Protein AF-A0A2D3WGA6-F1 (afdb_monomer_lite)

InterPro domains:
  IPR007816 ResB-like domain [PF05140] (58-99)

Sequence (121 aa):
MLVFAVTIGYATFIENDYGSMTAKADVYNARWFEILLALLAINLTLNIINFKMARKGKWLVFIFHVAFLIILVGAALTRYMGYEGVMHIREGESSDFILSAEPYVTFKVTKGDKTYDFKEN

pLDDT: mean 87.64, std 11.24, range [50.69, 98.0]

Organism: NCBI:txid148813

Radius of gyration: 21.18 Å; chains: 1; bounding box: 49×38×70 Å

Secondary structure (DSSP, 8-state):
-HHHHHHHHHHHHHHHHH-HHHHIIIIIT-HHHHHHHHHHHHHHHHHHHHTTTTSTTSHHHHHHHHHHHHHHHHHHHHHHH---EE----TT------EESS--EEEEEEETTEEEEEEE-

Foldseek 3Di:
DVVLVVLVVVLVVCCVPVNDVRSCVPAVVDPVNVVVLVVLLVVLVVCCVVVVQPDPVNVVVNVVSVVSNVVSVVVVCCSPPNWDFDDDADVPGDDPDTHTPDDWDWDWDDDPPDTDTDIHD

Structure (mmCIF, N/CA/C/O backbone):
data_AF-A0A2D3WGA6-F1
#
_entry.id   AF-A0A2D3WGA6-F1
#
loop_
_atom_site.group_PDB
_atom_site.id
_atom_site.type_symbol
_atom_site.label_atom_id
_atom_site.label_alt_id
_atom_site.label_comp_id
_atom_site.label_asym_id
_atom_site.label_entity_id
_atom_site.label_seq_id
_atom_site.pdbx_PDB_ins_code
_atom_site.Cartn_x
_atom_site.Cartn_y
_atom_site.Cartn_z
_atom_site.occupancy
_atom_site.B_iso_or_eq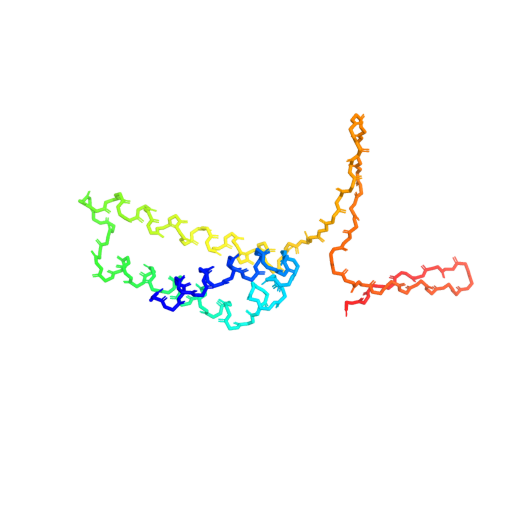uiv
_atom_site.auth_seq_id
_atom_site.auth_comp_id
_atom_site.auth_asym_id
_atom_site.auth_atom_id
_atom_site.pdbx_PDB_model_num
ATOM 1 N N . MET A 1 1 ? -9.368 -10.238 6.889 1.00 84.38 1 MET A N 1
ATOM 2 C CA . MET A 1 1 ? -7.964 -9.896 6.572 1.00 84.38 1 MET A CA 1
ATOM 3 C C . MET A 1 1 ? -7.002 -11.082 6.553 1.00 84.38 1 MET A C 1
ATOM 5 O O . MET A 1 1 ? -5.886 -10.897 6.098 1.00 84.38 1 MET A O 1
ATOM 9 N N . LEU A 1 2 ? -7.414 -12.304 6.926 1.00 91.88 2 LEU A N 1
ATOM 10 C CA . LEU A 1 2 ? -6.558 -13.490 6.753 1.00 91.88 2 LEU A CA 1
ATOM 11 C C . LEU A 1 2 ? -6.169 -13.734 5.290 1.00 91.88 2 LEU A C 1
ATOM 13 O O . LEU A 1 2 ? -5.014 -14.020 5.016 1.00 91.88 2 LEU A O 1
ATOM 17 N N . VAL A 1 3 ? -7.106 -13.531 4.357 1.00 94.69 3 VAL A N 1
ATOM 18 C CA . VAL A 1 3 ? -6.832 -13.636 2.915 1.00 94.69 3 VAL A CA 1
ATOM 19 C C . VAL A 1 3 ? -5.702 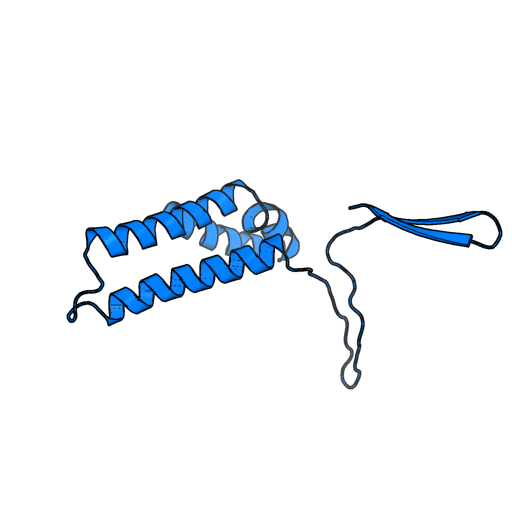-12.695 2.499 1.00 94.69 3 VAL A C 1
ATOM 21 O O . VAL A 1 3 ? -4.740 -13.152 1.907 1.00 94.69 3 VAL A O 1
ATOM 24 N N . PHE 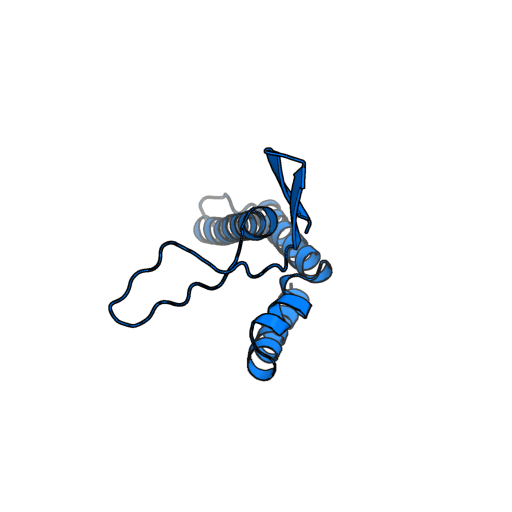A 1 4 ? -5.761 -11.415 2.890 1.00 94.12 4 PHE A N 1
ATOM 25 C CA . PHE A 1 4 ? -4.691 -10.454 2.604 1.00 94.12 4 PHE A CA 1
ATOM 26 C C . PHE A 1 4 ? -3.337 -10.912 3.168 1.00 94.12 4 PHE A C 1
ATOM 28 O O . PHE A 1 4 ? -2.341 -10.875 2.457 1.00 94.12 4 PHE A O 1
ATOM 35 N N . ALA A 1 5 ? -3.297 -11.407 4.410 1.00 94.81 5 ALA A N 1
ATOM 36 C CA . ALA A 1 5 ? -2.058 -11.897 5.019 1.00 94.81 5 ALA A CA 1
ATOM 37 C C . ALA A 1 5 ? -1.462 -13.102 4.266 1.00 94.81 5 ALA A C 1
ATOM 39 O O . ALA A 1 5 ? -0.264 -13.122 3.995 1.00 94.81 5 ALA A O 1
ATOM 40 N N . VAL A 1 6 ? -2.298 -14.076 3.888 1.00 96.69 6 VAL A N 1
ATOM 41 C CA . VAL A 1 6 ? -1.872 -15.238 3.090 1.00 96.69 6 VAL A CA 1
ATOM 42 C C . VAL A 1 6 ? -1.386 -14.796 1.713 1.00 96.69 6 VAL A C 1
ATOM 44 O O . VAL A 1 6 ? -0.345 -15.259 1.260 1.00 96.69 6 VAL A O 1
ATOM 47 N N . THR A 1 7 ? -2.096 -13.867 1.070 1.00 95.69 7 THR A N 1
ATOM 48 C CA . THR A 1 7 ? -1.711 -13.311 -0.227 1.00 95.69 7 THR A CA 1
ATOM 49 C C . THR A 1 7 ? -0.337 -12.649 -0.185 1.00 95.69 7 THR A C 1
ATOM 51 O O . THR A 1 7 ? 0.486 -12.951 -1.040 1.00 95.69 7 THR A O 1
ATOM 54 N N . ILE A 1 8 ? -0.074 -11.771 0.789 1.00 94.62 8 ILE A N 1
ATOM 55 C CA . ILE A 1 8 ? 1.223 -11.084 0.895 1.00 94.62 8 ILE A CA 1
ATOM 56 C C . ILE A 1 8 ? 2.342 -12.089 1.177 1.00 94.62 8 ILE A C 1
ATOM 58 O O . ILE A 1 8 ? 3.382 -12.027 0.533 1.00 94.62 8 ILE A O 1
ATOM 62 N N . GLY A 1 9 ? 2.113 -13.050 2.080 1.00 95.81 9 GLY A N 1
ATOM 63 C CA . GLY A 1 9 ? 3.093 -14.103 2.347 1.00 95.81 9 GLY A CA 1
ATOM 64 C C . GLY A 1 9 ? 3.402 -14.935 1.102 1.00 95.81 9 GLY A C 1
ATOM 65 O O . GLY A 1 9 ? 4.563 -15.195 0.808 1.00 95.81 9 GLY A O 1
ATOM 66 N N . TYR A 1 10 ? 2.378 -15.298 0.328 1.00 94.81 10 TYR A N 1
ATOM 67 C CA . TYR A 1 10 ? 2.548 -16.014 -0.935 1.00 94.81 10 TYR A CA 1
ATOM 68 C C . TYR A 1 10 ? 3.285 -15.176 -1.992 1.00 94.81 10 TYR A C 1
ATOM 70 O O . TYR A 1 10 ? 4.170 -15.693 -2.670 1.00 94.81 10 TYR A O 1
ATOM 78 N N . ALA A 1 11 ? 2.987 -13.877 -2.091 1.00 94.31 11 ALA A N 1
ATOM 79 C CA . ALA A 1 11 ? 3.678 -12.960 -2.997 1.00 94.31 11 ALA A CA 1
ATOM 80 C C . ALA A 1 11 ? 5.184 -12.882 -2.704 1.00 94.31 11 ALA A C 1
ATOM 82 O O . ALA A 1 11 ? 5.980 -12.873 -3.638 1.00 94.31 11 ALA A O 1
ATOM 83 N N . THR A 1 12 ? 5.582 -12.910 -1.426 1.00 94.94 12 THR A N 1
ATOM 84 C CA . THR A 1 12 ? 6.998 -12.953 -1.028 1.00 94.94 12 THR A CA 1
ATOM 85 C C . THR A 1 12 ? 7.710 -14.209 -1.540 1.00 94.94 12 THR A C 1
ATOM 87 O O . THR A 1 12 ? 8.857 -14.123 -1.969 1.00 94.94 12 THR A O 1
ATOM 90 N N . PHE A 1 13 ? 7.044 -15.369 -1.550 1.00 95.94 13 PHE A N 1
ATOM 91 C CA . PHE A 1 13 ? 7.621 -16.584 -2.139 1.00 95.94 13 PHE A CA 1
ATOM 92 C C . PHE A 1 13 ? 7.730 -16.488 -3.663 1.00 95.94 13 PHE A C 1
ATOM 94 O O . PHE A 1 13 ? 8.767 -16.848 -4.213 1.00 95.94 13 PHE A O 1
ATOM 101 N N . ILE A 1 14 ? 6.713 -15.944 -4.346 1.00 94.56 14 ILE A N 1
ATOM 102 C CA . ILE A 1 14 ? 6.793 -15.708 -5.800 1.00 94.56 14 ILE A CA 1
ATOM 103 C C . ILE A 1 14 ? 7.978 -14.797 -6.128 1.00 94.56 14 ILE A C 1
ATOM 105 O O . ILE A 1 14 ? 8.728 -15.069 -7.060 1.00 94.56 14 ILE A O 1
ATOM 109 N N . GLU A 1 15 ? 8.155 -13.725 -5.360 1.00 93.12 15 GLU A N 1
ATOM 110 C CA . GLU A 1 15 ? 9.256 -12.785 -5.544 1.00 93.12 15 GLU A CA 1
ATOM 111 C C . GLU A 1 15 ? 10.623 -13.454 -5.357 1.00 93.12 15 GLU A C 1
ATOM 113 O O . GLU A 1 15 ? 11.534 -13.203 -6.146 1.00 93.12 15 GLU A O 1
ATOM 118 N N . ASN A 1 16 ? 10.753 -14.340 -4.366 1.00 95.62 16 ASN A N 1
ATOM 119 C CA . ASN A 1 16 ? 11.980 -15.098 -4.129 1.00 95.62 16 ASN A CA 1
ATOM 120 C C . ASN A 1 16 ? 12.307 -16.074 -5.272 1.00 95.62 16 ASN A C 1
ATOM 122 O O . ASN A 1 16 ? 13.465 -16.184 -5.670 1.00 95.62 16 ASN A O 1
ATOM 126 N N . ASP A 1 17 ? 11.299 -16.771 -5.797 1.00 94.25 17 ASP A N 1
ATOM 127 C CA . ASP A 1 17 ? 11.509 -17.872 -6.744 1.00 94.25 17 ASP A CA 1
ATOM 128 C C . ASP A 1 17 ? 11.560 -17.400 -8.207 1.00 94.25 17 ASP A C 1
ATOM 130 O O . ASP A 1 17 ? 12.289 -17.967 -9.023 1.00 94.25 17 ASP A O 1
ATOM 134 N N . TYR A 1 18 ? 10.801 -16.352 -8.546 1.00 91.81 18 TYR A N 1
ATOM 135 C CA . TYR A 1 18 ? 10.604 -15.876 -9.923 1.00 91.81 18 TYR A CA 1
ATOM 136 C C . TYR A 1 18 ? 11.007 -14.409 -10.132 1.00 91.81 18 TYR A C 1
ATOM 138 O O . TYR A 1 18 ? 10.878 -13.883 -11.243 1.00 91.81 18 TYR A O 1
ATOM 146 N N . GLY A 1 19 ? 11.498 -13.741 -9.088 1.00 90.38 19 GLY A N 1
ATOM 147 C CA . GLY A 1 19 ? 11.945 -12.355 -9.129 1.00 90.38 19 GLY A CA 1
ATOM 148 C C . GLY A 1 19 ? 10.828 -11.322 -8.957 1.00 90.38 19 GLY A C 1
ATOM 149 O O . GLY A 1 19 ? 9.629 -11.591 -9.080 1.00 90.38 19 GLY A O 1
ATOM 150 N N . SER A 1 20 ? 11.250 -10.082 -8.706 1.00 87.88 20 SER A N 1
ATOM 151 C CA . SER A 1 20 ? 10.367 -8.956 -8.385 1.00 87.88 20 SER A CA 1
ATOM 152 C C . SER A 1 20 ? 9.435 -8.553 -9.530 1.00 87.88 20 SER A C 1
ATOM 154 O O . SER A 1 20 ? 8.282 -8.201 -9.281 1.00 87.88 20 SER A O 1
ATOM 156 N N . MET A 1 21 ? 9.883 -8.649 -10.788 1.00 86.94 21 MET A N 1
ATOM 157 C CA . MET A 1 21 ? 9.038 -8.318 -11.944 1.00 86.94 21 MET A CA 1
ATOM 158 C C . MET A 1 21 ? 7.836 -9.262 -12.069 1.00 86.94 21 MET A C 1
ATOM 160 O O . MET A 1 21 ? 6.727 -8.801 -12.335 1.00 86.94 21 MET A O 1
ATOM 164 N N . THR A 1 22 ? 8.036 -10.558 -11.815 1.00 88.44 22 THR A N 1
ATOM 165 C CA . THR A 1 22 ? 6.974 -11.572 -11.881 1.00 88.44 22 THR A CA 1
ATOM 166 C C . THR A 1 22 ? 5.954 -11.366 -10.764 1.00 88.44 22 THR A C 1
ATOM 168 O O . THR A 1 22 ? 4.759 -11.247 -11.031 1.00 88.44 22 THR A O 1
ATOM 171 N N . ALA A 1 23 ? 6.413 -11.208 -9.517 1.00 91.62 23 ALA A N 1
ATOM 172 C CA . ALA A 1 23 ? 5.527 -10.922 -8.385 1.00 91.62 23 ALA A CA 1
ATOM 173 C C . ALA A 1 23 ? 4.716 -9.631 -8.594 1.00 91.62 23 ALA A C 1
ATOM 175 O O . ALA A 1 23 ? 3.528 -9.561 -8.256 1.00 91.62 23 ALA A O 1
ATOM 176 N N . LYS A 1 24 ? 5.339 -8.616 -9.205 1.00 88.50 24 LYS A N 1
ATOM 177 C CA . LYS A 1 24 ? 4.662 -7.371 -9.554 1.00 88.50 24 LYS A CA 1
ATOM 178 C C . LYS A 1 24 ? 3.565 -7.580 -10.590 1.00 88.50 24 LYS A C 1
ATOM 180 O O . LYS A 1 24 ? 2.462 -7.082 -10.374 1.00 88.50 24 LYS A O 1
ATOM 185 N N . ALA A 1 25 ? 3.840 -8.293 -11.677 1.00 87.50 25 ALA A N 1
ATOM 186 C CA . ALA A 1 25 ? 2.861 -8.532 -12.734 1.00 87.50 25 ALA A CA 1
ATOM 187 C C . ALA A 1 25 ? 1.666 -9.368 -12.241 1.00 87.50 25 ALA A C 1
ATOM 189 O O . ALA A 1 25 ? 0.516 -8.981 -12.459 1.00 87.50 25 ALA A O 1
ATOM 190 N N . ASP A 1 26 ? 1.936 -10.457 -11.520 1.00 89.69 26 ASP A N 1
ATOM 191 C CA . ASP A 1 26 ? 0.917 -11.455 -11.179 1.00 89.69 26 ASP A CA 1
ATOM 192 C C . ASP A 1 26 ? 0.106 -11.103 -9.928 1.00 89.69 26 ASP A C 1
ATOM 194 O O . ASP A 1 26 ? -1.080 -11.443 -9.829 1.00 89.69 26 ASP A O 1
ATOM 198 N N . VAL A 1 27 ? 0.725 -10.414 -8.963 1.00 93.81 27 VAL A N 1
ATOM 199 C CA . VAL A 1 27 ? 0.086 -10.084 -7.683 1.00 93.81 27 VAL A CA 1
ATOM 200 C C . VAL A 1 27 ? -0.091 -8.585 -7.526 1.00 93.81 27 VAL A C 1
ATOM 202 O O . VAL A 1 27 ? -1.227 -8.112 -7.474 1.00 93.81 27 VAL A O 1
ATOM 205 N N . TYR A 1 28 ? 0.997 -7.814 -7.459 1.00 90.69 28 TYR A N 1
ATOM 206 C CA . TYR A 1 28 ? 0.894 -6.418 -7.023 1.00 90.69 28 TYR A CA 1
ATOM 207 C C . TYR A 1 28 ? 0.110 -5.544 -8.011 1.00 90.69 28 TYR A C 1
ATOM 209 O O . TYR A 1 28 ? -0.675 -4.700 -7.579 1.00 90.69 28 TYR A O 1
ATOM 217 N N . ASN A 1 29 ? 0.236 -5.756 -9.321 1.00 90.06 29 ASN A N 1
ATOM 218 C CA . ASN A 1 29 ? -0.502 -5.018 -10.353 1.00 90.06 29 ASN A CA 1
ATOM 219 C C . ASN A 1 29 ? -1.880 -5.607 -10.680 1.00 90.06 29 ASN A C 1
ATOM 221 O O . ASN A 1 29 ? -2.673 -4.979 -11.385 1.00 90.06 29 ASN A O 1
ATOM 225 N N . ALA A 1 30 ? -2.223 -6.763 -10.120 1.00 93.19 30 ALA A N 1
ATOM 226 C CA . ALA A 1 30 ? -3.487 -7.401 -10.422 1.00 93.19 30 ALA A CA 1
ATOM 227 C C . ALA A 1 30 ? -4.681 -6.681 -9.765 1.00 93.19 30 ALA A C 1
ATOM 229 O O . ALA A 1 30 ? -4.647 -6.283 -8.598 1.00 93.19 30 ALA A O 1
ATOM 230 N N . ARG A 1 31 ? -5.793 -6.560 -10.504 1.00 93.50 31 ARG A N 1
ATOM 231 C CA . ARG A 1 31 ? -7.025 -5.896 -10.022 1.00 93.50 31 ARG A CA 1
ATOM 232 C C . ARG A 1 31 ? -7.613 -6.550 -8.770 1.00 93.50 31 ARG A C 1
ATOM 234 O O . ARG A 1 31 ? -8.176 -5.871 -7.920 1.00 93.50 31 ARG A O 1
ATOM 241 N N . TRP A 1 32 ? -7.490 -7.869 -8.636 1.00 94.12 32 TRP A N 1
ATOM 242 C CA . TRP A 1 32 ? -8.000 -8.586 -7.465 1.00 94.12 32 TRP A CA 1
ATOM 243 C C . TRP A 1 32 ? -7.238 -8.208 -6.186 1.00 94.12 32 TRP A C 1
ATOM 245 O O . TRP A 1 32 ? -7.841 -8.109 -5.117 1.00 94.12 32 TRP A O 1
ATOM 255 N N . PHE A 1 33 ? -5.934 -7.946 -6.294 1.00 95.06 33 PHE A N 1
ATOM 256 C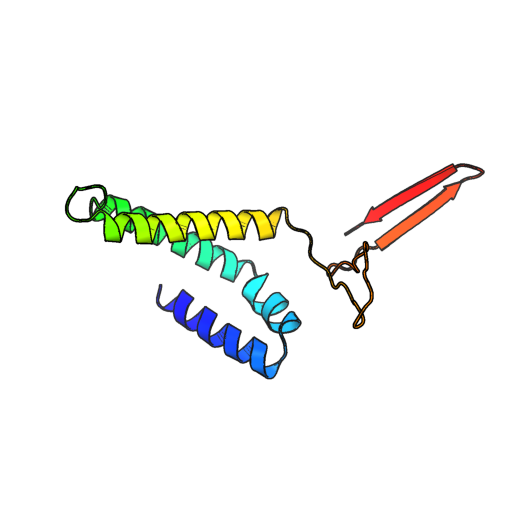 CA . PHE A 1 33 ? -5.113 -7.519 -5.167 1.00 95.06 33 PHE A CA 1
ATOM 257 C C . PHE A 1 33 ? -5.456 -6.091 -4.745 1.00 95.06 33 PHE A C 1
ATOM 259 O O . PHE A 1 33 ? -5.548 -5.787 -3.557 1.00 95.06 33 PHE A O 1
ATOM 266 N N . GLU A 1 34 ? -5.756 -5.231 -5.715 1.00 93.88 34 GLU A N 1
ATOM 267 C CA . GLU A 1 34 ? -6.260 -3.891 -5.443 1.00 93.88 34 GLU A CA 1
ATOM 268 C C . GLU A 1 34 ? -7.582 -3.914 -4.659 1.00 93.88 34 GLU A C 1
ATOM 270 O O . GLU A 1 34 ? -7.736 -3.196 -3.670 1.00 93.88 34 GLU A O 1
ATOM 275 N N . ILE A 1 35 ? -8.510 -4.803 -5.030 1.00 95.25 35 ILE A N 1
ATOM 276 C CA . ILE A 1 35 ? -9.752 -5.005 -4.272 1.00 95.25 35 ILE A CA 1
ATOM 277 C C . ILE A 1 35 ? -9.437 -5.437 -2.833 1.00 95.25 35 ILE A C 1
ATOM 279 O O . ILE A 1 35 ? -10.077 -4.953 -1.898 1.00 95.25 35 ILE A O 1
ATOM 283 N N . LEU A 1 36 ? -8.438 -6.300 -2.617 1.00 96.25 36 LEU A N 1
ATOM 284 C CA . LEU A 1 36 ? -8.020 -6.682 -1.264 1.00 96.25 36 LEU A CA 1
ATOM 285 C C . LEU A 1 36 ? -7.464 -5.495 -0.463 1.00 96.25 36 LEU A C 1
ATOM 287 O O . LEU A 1 36 ? -7.790 -5.371 0.721 1.00 96.25 36 LEU A O 1
ATOM 291 N N . LEU A 1 37 ? -6.686 -4.605 -1.087 1.00 95.69 37 LEU A N 1
ATOM 292 C CA . LEU A 1 37 ? -6.203 -3.371 -0.455 1.00 95.69 37 LEU A CA 1
ATOM 293 C C . LEU A 1 37 ? -7.360 -2.425 -0.099 1.00 95.69 37 LEU A C 1
ATOM 295 O O . LEU A 1 37 ? -7.403 -1.889 1.012 1.00 95.69 37 LEU A O 1
ATOM 299 N N . ALA A 1 38 ? -8.339 -2.267 -0.991 1.00 95.88 38 ALA A N 1
ATOM 300 C CA . ALA A 1 38 ? -9.533 -1.467 -0.727 1.00 95.88 38 ALA A CA 1
ATOM 301 C C . ALA A 1 38 ? -10.365 -2.056 0.427 1.00 95.88 38 ALA A C 1
ATOM 303 O O . ALA A 1 38 ? -10.784 -1.335 1.335 1.00 95.88 38 ALA A O 1
ATOM 304 N N . LEU A 1 39 ? -10.546 -3.381 0.453 1.00 96.62 39 LEU A N 1
ATOM 305 C CA . LEU A 1 39 ? -11.210 -4.075 1.558 1.00 96.62 39 LEU A CA 1
ATOM 306 C C . LEU A 1 39 ? -10.458 -3.891 2.882 1.00 96.62 39 LEU A C 1
ATOM 308 O O . LEU A 1 39 ? -11.101 -3.753 3.926 1.00 96.62 39 LEU A O 1
ATOM 312 N N . LEU A 1 40 ? -9.120 -3.868 2.864 1.00 96.50 40 LEU A N 1
ATOM 313 C CA . LEU A 1 40 ? -8.299 -3.563 4.039 1.00 96.50 40 LEU A CA 1
ATOM 314 C C . LEU A 1 40 ? -8.559 -2.143 4.548 1.00 96.50 40 LEU A C 1
ATOM 316 O O . LEU A 1 40 ? -8.842 -1.976 5.736 1.00 96.50 40 LEU A O 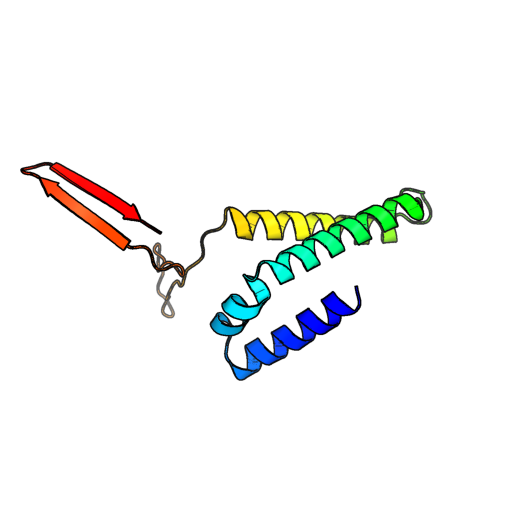1
ATOM 320 N N . ALA A 1 41 ? -8.554 -1.145 3.662 1.00 96.88 41 ALA A N 1
ATOM 321 C CA . ALA A 1 41 ? -8.859 0.241 4.019 1.00 96.88 41 ALA A CA 1
ATOM 322 C C . ALA A 1 41 ? -10.263 0.379 4.635 1.00 96.88 41 ALA A C 1
ATOM 324 O O . ALA A 1 41 ? -10.433 0.991 5.696 1.00 96.88 41 ALA A O 1
ATOM 325 N N . ILE A 1 42 ? -11.271 -0.247 4.018 1.00 97.06 42 ILE A N 1
ATOM 326 C CA . ILE A 1 42 ? -12.650 -0.251 4.526 1.00 97.06 42 ILE A CA 1
ATOM 327 C C . ILE A 1 42 ? -12.709 -0.920 5.902 1.00 97.06 42 ILE A C 1
ATOM 329 O O . ILE A 1 42 ? -13.316 -0.375 6.822 1.00 97.06 42 ILE A O 1
ATOM 333 N N . ASN A 1 43 ? -12.055 -2.070 6.082 1.00 96.12 43 ASN A N 1
ATOM 334 C CA . ASN A 1 43 ? -12.055 -2.774 7.361 1.00 96.12 43 ASN A CA 1
ATOM 335 C C . ASN A 1 43 ? -11.422 -1.937 8.478 1.00 96.12 43 ASN A C 1
ATOM 337 O O . ASN A 1 43 ? -12.020 -1.824 9.546 1.00 96.12 43 ASN A O 1
ATOM 341 N N . LEU A 1 44 ? -10.273 -1.304 8.222 1.00 95.81 44 LEU A N 1
ATOM 342 C CA . LEU A 1 44 ? -9.625 -0.399 9.177 1.00 95.81 44 LEU A CA 1
ATOM 343 C C . LEU A 1 44 ? -10.539 0.781 9.531 1.00 95.81 44 LEU A C 1
ATOM 345 O O . LEU A 1 44 ? -10.705 1.097 10.709 1.00 95.81 44 LEU A O 1
ATOM 349 N N . THR A 1 45 ? -11.198 1.374 8.536 1.00 96.44 45 THR A N 1
ATOM 350 C CA . THR A 1 45 ? -12.121 2.503 8.731 1.00 96.44 45 THR A CA 1
ATOM 351 C C . THR A 1 45 ? -13.331 2.106 9.578 1.00 96.44 45 THR A C 1
ATOM 353 O O . THR A 1 45 ? -13.651 2.768 10.567 1.00 96.44 45 THR A O 1
ATOM 356 N N . LEU A 1 46 ? -13.976 0.984 9.246 1.00 95.94 46 LEU A N 1
ATOM 357 C CA . LEU A 1 46 ? -15.106 0.455 10.012 1.00 95.94 46 LEU A CA 1
ATOM 358 C C . LEU A 1 46 ? -14.693 0.095 11.441 1.00 95.94 46 LEU A C 1
ATOM 360 O O . LEU A 1 46 ? -15.449 0.347 12.376 1.00 95.94 46 LEU A O 1
ATOM 364 N N . ASN A 1 47 ? -13.489 -0.448 11.631 1.00 94.44 47 ASN A N 1
ATOM 365 C CA . ASN A 1 47 ? -12.952 -0.773 12.948 1.00 94.44 47 ASN A CA 1
ATOM 366 C C . ASN A 1 47 ? -12.810 0.505 13.801 1.00 94.44 47 ASN A C 1
ATOM 368 O O . ASN A 1 47 ? -13.338 0.575 14.914 1.00 94.44 47 ASN A O 1
ATOM 372 N N . ILE A 1 48 ? -12.216 1.569 13.250 1.00 94.94 48 ILE A N 1
ATOM 373 C CA . ILE A 1 48 ? -12.088 2.870 13.931 1.00 94.94 48 ILE A CA 1
ATOM 374 C C . ILE A 1 48 ? -13.452 3.397 14.413 1.00 94.94 48 ILE A C 1
ATOM 376 O O . ILE A 1 48 ? -13.572 3.825 15.571 1.00 94.94 48 ILE A O 1
ATOM 380 N N . ILE A 1 49 ? -14.471 3.346 13.546 1.00 94.56 49 ILE A N 1
ATOM 381 C CA . ILE A 1 49 ? -15.824 3.853 13.826 1.00 94.56 49 ILE A CA 1
ATOM 382 C C . ILE A 1 49 ? -16.531 2.971 14.865 1.00 94.56 49 ILE A C 1
ATOM 384 O O . ILE A 1 49 ? -16.974 3.473 15.902 1.00 94.56 49 ILE A O 1
ATOM 388 N N . ASN A 1 50 ? -16.589 1.657 14.630 1.00 93.19 50 ASN A N 1
ATOM 389 C CA . ASN A 1 50 ? -17.332 0.709 15.467 1.00 93.19 50 ASN A CA 1
ATOM 390 C C . ASN A 1 50 ? -16.796 0.660 16.901 1.00 93.19 50 ASN A C 1
ATOM 392 O O . ASN A 1 50 ? -17.570 0.625 17.859 1.00 93.19 50 ASN A O 1
ATOM 396 N N . PHE A 1 51 ? -15.475 0.728 17.077 1.00 92.00 51 PHE A N 1
ATOM 397 C CA . PHE A 1 51 ? -14.852 0.696 18.402 1.00 92.00 51 PHE A CA 1
ATOM 398 C C . PHE A 1 51 ? -14.644 2.080 19.030 1.00 92.00 51 PHE A C 1
ATOM 400 O O . PHE A 1 51 ? -14.065 2.162 20.127 1.00 92.00 51 PHE A O 1
ATOM 407 N N . LYS A 1 52 ? -15.124 3.146 18.365 1.00 88.62 52 LYS A N 1
ATOM 408 C CA . LYS A 1 52 ? -15.035 4.553 18.793 1.00 88.62 52 LYS A CA 1
ATOM 409 C C . LYS A 1 52 ? -13.623 4.905 19.264 1.00 88.62 52 LYS A C 1
ATOM 411 O O . LYS A 1 52 ? -13.416 5.365 20.391 1.00 88.62 52 LYS A O 1
ATOM 416 N N . MET A 1 53 ? -12.634 4.616 18.419 1.00 88.81 53 MET A N 1
ATOM 417 C CA . MET A 1 53 ? -11.221 4.659 18.813 1.00 88.81 53 MET A CA 1
ATOM 418 C C . MET A 1 53 ? -10.692 6.072 19.097 1.00 88.81 53 MET A C 1
ATOM 420 O O . MET A 1 53 ? -9.729 6.210 19.839 1.00 88.81 53 MET A O 1
ATOM 424 N N . ALA A 1 54 ? -11.365 7.126 18.624 1.00 82.56 54 ALA A N 1
ATOM 425 C CA . ALA A 1 54 ? -11.007 8.525 18.894 1.00 82.56 54 ALA A CA 1
ATOM 426 C C . ALA A 1 54 ? -11.219 8.976 20.364 1.00 82.56 54 ALA A C 1
ATOM 428 O O . ALA A 1 54 ? -11.122 10.158 20.691 1.00 82.56 54 ALA A O 1
ATOM 429 N N . ARG A 1 55 ? -11.530 8.052 21.283 1.00 87.62 55 ARG A N 1
ATOM 430 C CA . ARG A 1 55 ? -11.663 8.336 22.718 1.00 87.62 55 ARG A CA 1
ATOM 431 C C . ARG A 1 55 ? -10.283 8.421 23.380 1.00 87.62 55 ARG A C 1
ATOM 433 O O . ARG A 1 55 ? -9.400 7.632 23.061 1.00 87.62 55 ARG A O 1
ATOM 440 N N . LYS A 1 56 ? -10.127 9.291 24.390 1.00 78.12 56 LYS A N 1
ATOM 441 C CA . LYS A 1 56 ? -8.854 9.537 25.111 1.00 78.12 56 LYS A CA 1
ATOM 442 C C . LYS A 1 56 ? -8.110 8.275 25.597 1.00 78.12 56 LYS A C 1
ATOM 444 O O . LYS A 1 56 ? -6.894 8.301 25.680 1.00 78.12 56 LYS A O 1
ATOM 449 N N . GLY A 1 57 ? -8.806 7.167 25.868 1.00 87.31 57 GLY A N 1
ATOM 450 C CA . GLY A 1 57 ? -8.184 5.900 26.291 1.00 87.31 57 GLY A CA 1
ATOM 451 C C . GLY A 1 57 ? -7.685 4.982 25.165 1.00 87.31 57 GLY A C 1
ATOM 452 O O . GLY A 1 57 ? -7.101 3.947 25.455 1.00 87.31 57 GLY A O 1
ATOM 453 N N . LYS A 1 58 ? -7.934 5.310 23.890 1.00 89.62 58 LYS A N 1
ATOM 454 C CA . LYS A 1 58 ? -7.591 4.467 22.726 1.00 89.62 58 LYS A CA 1
ATOM 455 C C . LYS A 1 58 ? -6.749 5.204 21.677 1.00 89.62 58 LYS A C 1
ATOM 457 O O . LYS A 1 58 ? -6.623 4.737 20.550 1.00 89.62 58 LYS A O 1
ATOM 462 N N . TRP A 1 59 ? -6.147 6.333 22.050 1.00 90.62 59 TRP A N 1
ATOM 463 C CA . TRP A 1 59 ? -5.459 7.230 21.119 1.00 90.62 59 TRP A CA 1
ATOM 464 C C . TRP A 1 59 ? -4.289 6.566 20.375 1.00 90.62 59 TRP A C 1
ATOM 466 O O . TRP A 1 59 ? -4.146 6.755 19.172 1.00 90.62 59 TRP A O 1
ATOM 476 N N . LEU A 1 60 ? -3.499 5.726 21.056 1.00 93.44 60 LEU A N 1
ATOM 477 C CA . LEU A 1 60 ? -2.405 4.976 20.421 1.00 93.44 60 LEU A CA 1
ATOM 478 C C . LEU A 1 60 ? -2.918 4.018 19.338 1.00 93.44 60 LEU A C 1
ATOM 480 O O . LEU A 1 60 ? -2.404 4.000 18.223 1.00 93.44 60 LEU A O 1
ATOM 484 N N . VAL A 1 61 ? -3.976 3.260 19.645 1.00 93.69 61 VAL A N 1
ATOM 485 C CA . VAL A 1 61 ? -4.595 2.323 18.695 1.00 93.69 61 VAL A CA 1
ATOM 486 C C . VAL A 1 61 ? -5.218 3.081 17.523 1.00 93.69 61 VAL A C 1
ATOM 488 O O . VAL A 1 61 ? -5.090 2.653 16.379 1.00 93.69 61 VAL A O 1
ATOM 491 N N . PHE A 1 62 ? -5.849 4.225 17.793 1.00 94.50 62 PHE A N 1
ATOM 492 C CA . PHE A 1 62 ? -6.402 5.097 16.763 1.00 94.50 62 PHE A CA 1
ATOM 493 C C . PHE A 1 62 ? -5.327 5.589 15.788 1.00 94.50 62 PHE A C 1
ATOM 495 O O . PHE A 1 62 ? -5.484 5.392 14.585 1.00 94.50 62 PHE A O 1
ATOM 502 N N . ILE A 1 63 ? -4.220 6.152 16.294 1.00 95.06 63 ILE A N 1
ATOM 503 C CA . ILE A 1 63 ? -3.096 6.600 15.453 1.00 95.06 63 ILE A CA 1
ATOM 504 C C . ILE A 1 63 ? -2.584 5.451 14.591 1.00 95.06 63 ILE A C 1
ATOM 506 O O . ILE A 1 63 ? -2.369 5.641 13.399 1.00 95.06 63 ILE A O 1
ATOM 510 N N . PHE A 1 64 ? -2.420 4.261 15.169 1.00 95.12 64 PHE A N 1
ATOM 511 C CA . PHE A 1 64 ? -1.905 3.105 14.442 1.00 95.12 64 PHE A CA 1
ATOM 512 C C . PHE A 1 64 ? -2.781 2.737 13.234 1.00 95.12 64 PHE A C 1
ATOM 514 O O . PHE A 1 64 ? -2.273 2.538 12.134 1.00 95.12 64 PHE A O 1
ATOM 521 N N . HIS A 1 65 ? -4.108 2.728 13.400 1.00 95.19 65 HIS A N 1
ATOM 522 C CA . HIS A 1 65 ? -5.021 2.442 12.290 1.00 95.19 65 HIS A CA 1
ATOM 523 C C . HIS A 1 65 ? -5.055 3.576 11.259 1.00 95.19 65 HIS A C 1
ATOM 525 O O . HIS A 1 65 ? -5.082 3.313 10.057 1.00 95.19 65 HIS A O 1
ATOM 531 N N . VAL A 1 66 ? -5.027 4.834 11.710 1.00 96.44 66 VAL A N 1
ATOM 532 C CA . VAL A 1 66 ? -4.986 5.997 10.810 1.00 96.44 66 VAL A CA 1
ATOM 533 C C . VAL A 1 66 ? -3.690 6.020 9.998 1.00 96.44 66 VAL A C 1
ATOM 535 O O . VAL A 1 66 ? -3.735 6.316 8.807 1.00 96.44 66 VAL A O 1
ATOM 538 N N . ALA A 1 67 ? -2.554 5.645 10.587 1.00 97.38 67 ALA A N 1
ATOM 539 C CA . ALA A 1 67 ? -1.281 5.554 9.877 1.00 97.38 67 ALA A CA 1
ATOM 540 C C . ALA A 1 67 ? -1.354 4.559 8.709 1.00 97.38 67 ALA A C 1
ATOM 542 O O . ALA A 1 67 ? -0.913 4.882 7.609 1.00 97.38 67 ALA A O 1
ATOM 543 N N . PHE A 1 68 ? -1.987 3.396 8.896 1.00 96.12 68 PHE A N 1
ATOM 544 C CA . PHE A 1 68 ? -2.201 2.459 7.790 1.00 96.12 68 PHE A CA 1
ATOM 545 C C . PHE A 1 68 ? -3.105 3.020 6.696 1.00 96.12 68 PHE A C 1
ATOM 547 O O . PHE A 1 68 ? -2.828 2.797 5.522 1.00 96.12 68 PHE A O 1
ATOM 554 N N . LEU A 1 69 ? -4.147 3.776 7.049 1.00 97.75 69 LEU A N 1
ATOM 555 C CA . LEU A 1 69 ? -4.977 4.448 6.046 1.00 97.75 69 LEU A CA 1
ATOM 556 C C . LEU A 1 69 ? -4.162 5.467 5.239 1.00 97.75 69 LEU A C 1
ATOM 558 O O . LEU A 1 69 ? -4.282 5.499 4.018 1.00 97.75 69 LEU A O 1
ATOM 562 N N . ILE A 1 70 ? -3.290 6.242 5.890 1.00 98.00 70 ILE A N 1
ATOM 563 C CA . ILE A 1 70 ? -2.387 7.185 5.212 1.00 98.00 70 ILE A CA 1
ATOM 564 C C . ILE A 1 70 ? -1.430 6.443 4.268 1.00 98.00 70 ILE A C 1
ATOM 566 O O . ILE A 1 70 ? -1.278 6.846 3.116 1.00 98.00 70 ILE A O 1
ATOM 570 N N . ILE A 1 71 ? -0.830 5.338 4.722 1.00 97.19 71 ILE A N 1
ATOM 571 C CA . ILE A 1 71 ? 0.060 4.506 3.898 1.00 97.19 71 ILE A CA 1
ATOM 572 C C . ILE A 1 71 ? -0.686 3.957 2.675 1.00 97.19 71 ILE A C 1
ATOM 574 O O . ILE A 1 71 ? -0.158 4.014 1.568 1.00 97.19 71 ILE A O 1
ATOM 578 N N . LEU A 1 72 ? -1.922 3.475 2.844 1.00 96.19 72 LEU A N 1
ATOM 579 C CA . LEU A 1 72 ? -2.737 2.958 1.738 1.00 96.19 72 LEU A CA 1
ATOM 580 C C . LEU A 1 72 ? -3.094 4.047 0.720 1.00 96.19 72 LEU A C 1
ATOM 582 O O . LEU A 1 72 ? -3.057 3.788 -0.481 1.00 96.19 72 LEU A O 1
ATOM 586 N N . VAL A 1 73 ? -3.388 5.267 1.177 1.00 96.88 73 VAL A N 1
ATOM 587 C CA . VAL A 1 73 ? -3.610 6.412 0.280 1.00 96.88 73 VAL A CA 1
ATOM 588 C C . VAL A 1 73 ? -2.334 6.747 -0.492 1.00 96.88 73 VAL A C 1
ATOM 590 O O . VAL A 1 73 ? -2.395 6.914 -1.707 1.00 96.88 73 VAL A O 1
ATOM 593 N N . GLY A 1 74 ? -1.178 6.786 0.177 1.00 96.00 74 GLY A N 1
ATOM 594 C CA . GLY A 1 74 ? 0.113 6.989 -0.485 1.00 96.00 74 GLY A CA 1
ATOM 595 C C . GLY A 1 74 ? 0.396 5.921 -1.543 1.00 96.00 74 GLY A C 1
ATOM 596 O O . GLY A 1 74 ? 0.732 6.255 -2.675 1.00 96.00 74 GLY A O 1
ATOM 597 N N . ALA A 1 75 ? 0.164 4.649 -1.213 1.00 93.69 75 ALA A N 1
ATOM 598 C CA . ALA A 1 75 ? 0.327 3.536 -2.144 1.00 93.69 75 ALA A CA 1
ATOM 599 C C . ALA A 1 75 ? -0.607 3.649 -3.363 1.00 93.69 75 ALA A C 1
ATOM 601 O O . ALA A 1 75 ? -0.176 3.405 -4.489 1.00 93.69 75 ALA A O 1
ATOM 602 N N . ALA A 1 76 ? -1.864 4.060 -3.164 1.00 93.62 76 ALA A N 1
ATOM 603 C CA . ALA A 1 76 ? -2.798 4.298 -4.262 1.00 93.62 76 ALA A CA 1
ATOM 604 C C . ALA A 1 76 ? -2.324 5.446 -5.169 1.00 93.62 76 ALA A C 1
ATOM 606 O O . ALA A 1 76 ? -2.324 5.299 -6.389 1.00 93.62 76 ALA A O 1
ATOM 607 N N . LEU A 1 77 ? -1.861 6.559 -4.592 1.00 94.19 77 LEU A N 1
ATOM 608 C CA . LEU A 1 77 ? -1.317 7.679 -5.365 1.00 94.19 77 LEU A CA 1
ATOM 609 C C . LEU A 1 77 ? -0.100 7.254 -6.194 1.00 94.19 77 LEU A C 1
ATOM 611 O O . LEU A 1 77 ? -0.068 7.512 -7.395 1.00 94.19 77 LEU A O 1
ATOM 615 N N . THR A 1 78 ? 0.867 6.553 -5.594 1.00 91.56 78 THR A N 1
ATOM 616 C CA . THR A 1 78 ? 2.047 6.051 -6.315 1.00 91.56 78 THR A CA 1
ATOM 617 C C . THR A 1 78 ? 1.665 5.065 -7.417 1.00 91.56 78 THR A C 1
ATOM 619 O O . THR A 1 78 ? 2.258 5.102 -8.487 1.00 91.56 78 THR A O 1
ATOM 622 N N . ARG A 1 79 ? 0.648 4.224 -7.210 1.00 87.81 79 ARG A N 1
ATOM 623 C CA . ARG A 1 79 ? 0.181 3.271 -8.226 1.00 87.81 79 ARG A CA 1
ATOM 624 C C . ARG A 1 79 ? -0.454 3.950 -9.438 1.00 87.81 79 ARG A C 1
ATOM 626 O O . ARG A 1 79 ? -0.238 3.511 -10.558 1.00 87.81 79 ARG A O 1
ATOM 633 N N . TYR A 1 80 ? -1.286 4.961 -9.204 1.00 88.12 80 TYR A N 1
ATOM 634 C CA . TYR A 1 80 ? -2.094 5.575 -10.259 1.00 88.12 80 TYR A CA 1
ATOM 635 C C . TYR A 1 80 ? -1.421 6.756 -10.949 1.00 88.12 80 TYR A C 1
ATOM 637 O O . TYR A 1 80 ? -1.761 7.074 -12.085 1.00 88.12 80 TYR A O 1
ATOM 645 N N . MET A 1 81 ? -0.512 7.434 -10.252 1.00 88.56 81 MET A N 1
ATOM 646 C CA . MET A 1 81 ? 0.139 8.653 -10.734 1.00 88.56 81 MET A CA 1
ATOM 647 C C . MET A 1 81 ? 1.664 8.538 -10.784 1.00 88.56 81 MET A C 1
ATOM 649 O O . MET A 1 81 ? 2.321 9.436 -11.308 1.00 88.56 81 MET A O 1
ATOM 653 N N . GLY A 1 82 ? 2.241 7.487 -10.200 1.00 85.19 82 GLY A N 1
ATOM 654 C CA . GLY A 1 82 ? 3.678 7.255 -10.235 1.00 85.19 82 GLY A CA 1
ATOM 655 C C . GLY A 1 82 ? 4.134 6.737 -11.594 1.00 85.19 82 GLY A C 1
ATOM 656 O O . GLY A 1 82 ? 3.380 6.100 -12.323 1.00 85.19 82 GLY A O 1
ATOM 657 N N . TYR A 1 83 ? 5.395 7.010 -11.911 1.00 84.06 83 TYR A N 1
ATOM 658 C CA . TYR A 1 83 ? 6.107 6.385 -13.016 1.00 84.06 83 TYR A CA 1
ATOM 659 C C . TYR A 1 83 ? 7.296 5.625 -12.437 1.00 84.06 83 TYR A C 1
ATOM 661 O O . TYR A 1 83 ? 7.927 6.074 -11.477 1.00 84.06 83 TYR A O 1
ATOM 669 N N . GLU A 1 84 ? 7.590 4.465 -13.008 1.00 84.56 84 GLU A N 1
ATOM 670 C CA . GLU A 1 84 ? 8.671 3.604 -12.546 1.00 84.56 84 GLU A CA 1
ATOM 671 C C . GLU A 1 84 ? 9.682 3.357 -13.659 1.00 84.56 84 GLU A C 1
ATOM 673 O O . GLU A 1 84 ? 9.367 3.413 -14.850 1.00 84.56 84 GLU A O 1
ATOM 678 N N . GLY A 1 85 ? 10.912 3.053 -13.266 1.00 86.62 85 GLY A N 1
ATOM 679 C CA . GLY A 1 85 ? 11.976 2.739 -14.196 1.00 86.62 85 GLY A CA 1
ATOM 680 C C . GLY A 1 85 ? 13.246 2.298 -13.495 1.00 86.62 85 GLY A C 1
ATOM 681 O O . GLY A 1 85 ? 13.336 2.278 -12.268 1.00 86.62 85 GLY A O 1
ATOM 682 N N . VAL A 1 86 ? 14.231 1.936 -14.302 1.00 86.69 86 VAL A N 1
ATOM 683 C CA . VAL A 1 86 ? 15.548 1.497 -13.862 1.00 86.69 86 VAL A CA 1
ATOM 684 C C . VAL A 1 86 ? 16.557 2.583 -14.204 1.00 86.69 86 VAL A C 1
ATOM 686 O O . VAL A 1 86 ? 16.632 3.053 -15.340 1.00 86.69 86 VAL A O 1
ATOM 689 N N . MET A 1 87 ? 17.350 2.968 -13.210 1.00 89.62 87 MET A N 1
ATOM 690 C CA . MET A 1 87 ? 18.498 3.849 -13.378 1.00 89.62 87 MET A CA 1
ATOM 691 C C . MET A 1 87 ? 19.760 3.032 -13.116 1.00 89.62 87 MET A C 1
ATOM 693 O O . MET A 1 87 ? 19.970 2.548 -12.006 1.00 89.62 87 MET A O 1
ATOM 697 N N . HIS A 1 88 ? 20.588 2.842 -14.140 1.00 88.75 88 HIS A N 1
ATOM 698 C CA . HIS A 1 88 ? 21.844 2.113 -14.001 1.00 88.75 88 HIS A CA 1
ATOM 699 C C . HIS A 1 88 ? 22.983 3.102 -13.729 1.00 88.75 88 HIS A C 1
ATOM 701 O O . HIS A 1 88 ? 23.440 3.781 -14.648 1.00 88.75 88 HIS A O 1
ATOM 707 N N . ILE A 1 89 ? 23.444 3.173 -12.478 1.00 92.38 89 ILE A N 1
ATOM 708 C CA . ILE A 1 89 ? 24.561 4.030 -12.052 1.00 92.38 89 ILE A CA 1
ATOM 709 C C . ILE A 1 89 ? 25.771 3.149 -11.739 1.00 92.38 89 ILE A C 1
ATOM 711 O O . ILE A 1 89 ? 25.651 2.160 -11.016 1.00 92.38 89 ILE A O 1
ATOM 715 N N . ARG A 1 90 ? 26.939 3.500 -12.283 1.00 92.50 90 ARG A N 1
ATOM 716 C CA . ARG A 1 90 ? 28.213 2.866 -11.921 1.00 92.50 90 ARG A CA 1
ATOM 717 C C . ARG A 1 90 ? 28.828 3.566 -10.712 1.00 92.50 90 ARG A C 1
ATOM 719 O O . ARG A 1 90 ? 28.591 4.747 -10.485 1.00 92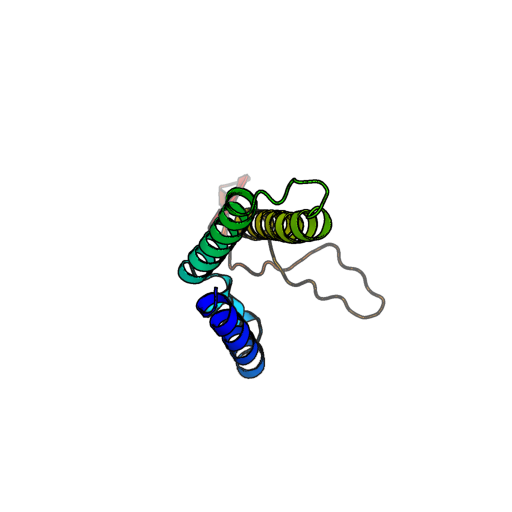.50 90 ARG A O 1
ATOM 726 N N . GLU A 1 91 ? 29.648 2.838 -9.961 1.00 92.12 91 GLU A N 1
ATOM 727 C CA . GLU A 1 91 ? 30.381 3.387 -8.817 1.00 92.12 91 GLU A CA 1
ATOM 728 C C . GLU A 1 91 ? 31.189 4.632 -9.218 1.00 92.12 91 GLU A C 1
ATOM 730 O O . GLU A 1 91 ? 31.993 4.590 -10.149 1.00 92.12 91 GLU A O 1
ATOM 735 N N . GLY A 1 92 ? 30.961 5.744 -8.513 1.00 93.81 92 GLY A N 1
ATOM 736 C CA . GLY A 1 92 ? 31.596 7.038 -8.784 1.00 93.81 92 GLY A CA 1
ATOM 737 C C . GLY A 1 92 ? 30.957 7.879 -9.899 1.00 93.81 92 GLY A C 1
ATOM 738 O O . GLY A 1 92 ? 31.398 9.008 -10.110 1.00 93.81 92 GLY A O 1
ATOM 739 N N . GLU A 1 93 ? 29.925 7.381 -10.585 1.00 93.69 93 GLU A N 1
ATOM 740 C CA . GLU A 1 93 ? 29.192 8.120 -11.620 1.00 93.69 93 GLU A CA 1
ATOM 741 C C . GLU A 1 93 ? 27.850 8.671 -11.107 1.00 93.69 93 GLU A C 1
ATOM 743 O O . GLU A 1 93 ? 27.324 8.259 -10.072 1.00 93.69 93 GLU A O 1
ATOM 748 N N . SER A 1 94 ? 27.276 9.614 -11.856 1.00 92.19 94 SER A N 1
ATOM 749 C CA . SER A 1 94 ? 25.910 10.104 -11.670 1.00 92.19 94 SER A CA 1
ATOM 750 C C . SER A 1 94 ? 25.124 9.990 -12.978 1.00 92.19 94 SER A C 1
ATOM 752 O O . SER A 1 94 ? 25.692 10.030 -14.068 1.00 92.19 94 SER A O 1
ATOM 754 N N . SER A 1 95 ? 23.807 9.825 -12.871 1.00 91.00 95 SER A N 1
ATOM 755 C CA . SER A 1 95 ? 22.884 9.795 -14.007 1.00 91.00 95 SER A CA 1
ATOM 756 C C . SER A 1 95 ? 21.666 10.657 -13.692 1.00 91.00 95 SER A C 1
ATOM 758 O O . SER A 1 95 ? 21.188 10.676 -12.557 1.00 91.00 95 SER A O 1
ATOM 760 N N . ASP A 1 96 ? 21.178 11.378 -14.695 1.00 91.44 96 ASP A N 1
ATOM 761 C CA . ASP A 1 96 ? 19.980 12.218 -14.648 1.00 91.44 96 ASP A CA 1
ATOM 762 C C . ASP A 1 96 ? 18.833 11.659 -15.512 1.00 91.44 96 ASP A C 1
ATOM 764 O O . ASP A 1 96 ? 17.800 12.311 -15.674 1.00 91.44 96 ASP A O 1
ATOM 768 N N . PHE A 1 97 ? 18.981 10.438 -16.039 1.00 87.94 97 PHE A N 1
ATOM 769 C CA . PHE A 1 97 ? 17.986 9.779 -16.883 1.00 87.94 97 PHE A CA 1
ATOM 770 C C . PHE A 1 97 ? 17.622 8.388 -16.356 1.00 87.94 97 PHE A C 1
ATOM 772 O O . PHE A 1 97 ? 18.431 7.700 -15.740 1.00 87.94 97 PHE A O 1
ATOM 779 N N . ILE A 1 98 ? 16.393 7.947 -16.633 1.00 88.56 98 ILE A N 1
ATOM 780 C CA . ILE A 1 98 ? 15.925 6.598 -16.298 1.00 88.56 98 ILE A CA 1
ATOM 781 C C . ILE A 1 98 ? 15.384 5.879 -17.530 1.00 88.56 98 ILE A C 1
ATOM 783 O O . ILE A 1 98 ? 14.865 6.507 -18.455 1.00 88.56 98 ILE A O 1
ATOM 787 N N . LEU A 1 99 ? 15.456 4.550 -17.516 1.00 84.50 99 LEU A N 1
ATOM 788 C CA . LEU A 1 99 ? 14.759 3.692 -18.468 1.00 84.50 99 LEU A CA 1
ATOM 789 C C . LEU A 1 99 ? 13.401 3.311 -17.873 1.00 84.50 99 LEU A C 1
ATOM 791 O O . LEU A 1 99 ? 13.361 2.684 -16.821 1.00 84.50 99 LEU A O 1
ATOM 795 N N . SER A 1 100 ? 12.296 3.695 -18.517 1.00 84.06 100 SER A N 1
ATOM 796 C CA . SER A 1 100 ? 10.941 3.363 -18.041 1.00 84.06 100 SER A CA 1
ATOM 797 C C . SER A 1 100 ? 10.738 1.854 -17.915 1.00 84.06 100 SER A C 1
ATOM 799 O O . SER A 1 100 ? 11.186 1.096 -18.776 1.00 84.06 100 SER A O 1
ATOM 801 N N . ALA A 1 101 ? 10.029 1.433 -16.869 1.00 78.19 101 ALA A N 1
ATOM 802 C CA . ALA A 1 101 ? 9.633 0.041 -16.675 1.00 78.19 101 ALA A CA 1
ATOM 803 C C . ALA A 1 101 ? 8.450 -0.359 -17.573 1.00 78.19 101 ALA A C 1
ATOM 805 O O . ALA A 1 101 ? 8.310 -1.531 -17.916 1.00 78.19 101 ALA A O 1
ATOM 806 N N . GLU A 1 102 ? 7.604 0.600 -17.959 1.00 73.50 102 GLU A N 1
ATOM 807 C CA . GLU A 1 102 ? 6.515 0.347 -18.903 1.00 73.50 102 GLU A CA 1
ATOM 808 C C . GLU A 1 102 ? 7.028 0.430 -20.348 1.00 73.50 102 GLU A C 1
ATOM 810 O O . GLU A 1 102 ? 7.686 1.419 -20.697 1.00 73.50 102 GLU A O 1
ATOM 815 N N . PRO A 1 103 ? 6.744 -0.575 -21.198 1.00 63.38 103 PRO A N 1
ATOM 816 C CA . PRO A 1 103 ? 7.019 -0.491 -22.623 1.00 63.38 103 PRO A CA 1
ATOM 817 C C . PRO A 1 103 ? 6.040 0.503 -23.253 1.00 63.38 103 PRO A C 1
ATOM 819 O O . PRO A 1 103 ? 4.854 0.225 -23.345 1.00 63.38 103 PRO A O 1
ATOM 822 N N . TYR A 1 104 ? 6.540 1.654 -23.693 1.00 62.69 104 TYR A N 1
ATOM 823 C CA . TYR A 1 104 ? 5.766 2.627 -24.465 1.00 62.69 104 TYR A CA 1
ATOM 824 C C . TYR A 1 104 ? 6.325 2.704 -25.884 1.00 62.69 104 TYR A C 1
ATOM 826 O O . TYR A 1 104 ? 7.544 2.699 -26.094 1.00 62.69 104 TYR A O 1
ATOM 834 N N . VAL A 1 105 ? 5.445 2.796 -26.877 1.00 56.72 105 VAL A N 1
ATOM 835 C CA . VAL A 1 105 ? 5.854 2.991 -28.268 1.00 56.72 105 VAL A CA 1
ATOM 836 C C . VAL A 1 105 ? 5.867 4.486 -28.549 1.00 56.72 105 VAL A C 1
ATOM 838 O O . VAL A 1 105 ? 4.855 5.175 -28.440 1.00 56.72 105 VAL A O 1
ATOM 841 N N . THR A 1 106 ? 7.040 5.015 -28.901 1.00 60.06 106 THR A N 1
ATOM 842 C CA . THR A 1 106 ? 7.156 6.404 -29.357 1.00 60.06 106 THR A CA 1
ATOM 843 C C . THR A 1 106 ? 7.195 6.427 -30.878 1.00 60.06 106 THR A C 1
ATOM 845 O O . THR A 1 106 ? 8.174 5.981 -31.476 1.00 60.06 106 THR A O 1
ATOM 848 N N . PHE A 1 107 ? 6.160 6.968 -31.515 1.00 63.50 107 PHE A N 1
ATOM 849 C CA . PHE A 1 107 ? 6.162 7.216 -32.953 1.00 63.50 107 PHE A CA 1
ATOM 850 C C . PHE A 1 107 ? 6.644 8.640 -33.215 1.00 63.50 107 PHE A C 1
ATOM 852 O O . PHE A 1 107 ? 6.013 9.609 -32.794 1.00 63.50 107 PHE A O 1
ATOM 859 N N . LYS A 1 108 ? 7.757 8.774 -33.940 1.00 64.75 108 LYS A N 1
ATOM 860 C CA . LYS A 1 108 ? 8.205 10.060 -34.483 1.00 64.75 108 LYS A CA 1
ATOM 861 C C . LYS A 1 108 ? 7.793 10.146 -35.944 1.00 64.75 108 LYS A C 1
ATOM 863 O O . LYS A 1 108 ? 8.334 9.425 -36.779 1.00 64.75 108 LYS A O 1
ATOM 868 N N . VAL A 1 109 ? 6.827 11.007 -36.254 1.00 73.31 109 VAL A N 1
ATOM 869 C CA . VAL A 1 109 ? 6.376 11.237 -37.633 1.00 73.31 109 VAL A CA 1
ATOM 870 C C . VAL A 1 109 ? 6.990 12.536 -38.136 1.00 73.31 109 VAL A C 1
ATOM 872 O O . VAL A 1 109 ? 6.641 13.621 -37.669 1.00 73.31 109 VAL A O 1
ATOM 875 N N . THR A 1 110 ? 7.896 12.434 -39.106 1.00 62.03 110 THR A N 1
ATOM 876 C CA . THR A 1 110 ? 8.486 13.594 -39.785 1.00 62.03 110 THR A CA 1
ATOM 877 C C . THR A 1 110 ? 7.733 13.858 -41.089 1.00 62.03 110 THR A C 1
ATOM 879 O O . THR A 1 110 ? 7.715 13.011 -41.983 1.00 62.03 110 THR A O 1
ATOM 882 N N . LYS A 1 111 ? 7.097 15.030 -41.210 1.00 68.00 111 LYS A N 1
ATOM 883 C CA . LYS A 1 111 ? 6.427 15.489 -42.439 1.00 68.00 111 LYS A CA 1
ATOM 884 C C . LYS A 1 111 ? 7.042 16.820 -42.880 1.00 68.00 111 LYS A C 1
ATOM 886 O O . LYS A 1 111 ? 6.687 17.874 -42.355 1.00 68.00 111 LYS A O 1
ATOM 891 N N . GLY A 1 112 ? 7.952 16.772 -43.854 1.00 79.38 112 GLY A N 1
ATOM 892 C CA . GLY A 1 112 ? 8.755 17.939 -44.248 1.00 79.38 112 GLY A CA 1
ATOM 893 C C . GLY A 1 112 ? 9.699 18.362 -43.115 1.00 79.38 112 GLY A C 1
ATOM 894 O O . GLY A 1 112 ? 10.328 17.501 -42.515 1.00 79.38 112 GLY A O 1
ATOM 895 N N . ASP A 1 113 ? 9.733 19.655 -42.772 1.00 71.62 113 ASP A N 1
ATOM 896 C CA . ASP A 1 113 ? 10.538 20.213 -41.661 1.00 71.62 113 ASP A CA 1
ATOM 897 C C . ASP A 1 113 ? 9.880 20.098 -40.267 1.00 71.62 113 ASP A C 1
ATOM 899 O O . ASP A 1 113 ? 10.382 20.649 -39.287 1.00 71.62 113 ASP A O 1
ATOM 903 N N . LYS A 1 114 ? 8.729 19.421 -40.142 1.00 53.72 114 LYS A N 1
ATOM 904 C CA . LYS A 1 114 ? 8.005 19.291 -38.864 1.00 53.72 114 LYS A CA 1
ATOM 905 C C . LYS A 1 114 ? 8.039 17.852 -38.354 1.00 53.72 114 LYS A C 1
ATOM 907 O O . LYS A 1 114 ? 7.577 16.938 -39.038 1.00 53.72 114 LYS A O 1
ATOM 912 N N . THR A 1 115 ? 8.539 17.677 -37.132 1.00 67.44 115 THR A N 1
ATOM 913 C CA . THR A 1 115 ? 8.548 16.405 -36.396 1.00 67.44 115 THR A CA 1
ATOM 914 C C . THR A 1 115 ? 7.447 16.415 -35.342 1.00 67.44 115 THR A C 1
ATOM 916 O O . THR A 1 115 ? 7.345 17.366 -34.568 1.00 67.44 115 THR A O 1
ATOM 919 N N . TYR A 1 116 ? 6.630 15.363 -35.319 1.00 70.75 116 TYR A N 1
ATOM 920 C CA . TYR A 1 116 ? 5.592 15.142 -34.315 1.00 70.75 116 TYR A CA 1
ATOM 921 C C . TYR A 1 116 ? 5.942 13.900 -33.490 1.00 70.75 116 TYR A C 1
ATOM 923 O O . TYR A 1 116 ? 6.112 12.818 -34.057 1.00 70.75 116 TYR A O 1
ATOM 931 N N . ASP A 1 117 ? 6.041 14.069 -32.171 1.00 67.06 117 ASP A N 1
ATOM 932 C CA . ASP A 1 117 ? 6.318 12.992 -31.219 1.00 67.06 117 ASP A CA 1
ATOM 933 C C . ASP A 1 117 ? 4.996 12.494 -30.614 1.00 67.06 117 ASP A C 1
ATOM 935 O O . ASP A 1 117 ? 4.320 13.226 -29.888 1.00 67.06 117 ASP A O 1
ATOM 939 N N . PHE A 1 118 ? 4.629 11.247 -30.903 1.00 66.31 118 PHE A N 1
ATOM 940 C CA . PHE A 1 118 ? 3.478 10.564 -30.310 1.00 66.31 118 PHE A CA 1
ATOM 941 C C . PHE A 1 118 ? 3.973 9.479 -29.355 1.00 66.31 118 PHE A C 1
ATOM 943 O O . PHE A 1 118 ? 4.876 8.721 -29.702 1.00 66.31 118 PHE A O 1
ATOM 950 N N . LYS A 1 119 ? 3.386 9.399 -28.159 1.00 64.38 119 LYS A N 1
ATOM 951 C CA . LYS A 1 119 ? 3.640 8.333 -27.182 1.00 64.38 119 LYS A CA 1
ATOM 952 C C . LYS A 1 119 ? 2.354 7.530 -27.011 1.00 64.38 119 LYS A C 1
ATOM 954 O O . LYS A 1 119 ? 1.336 8.113 -26.644 1.00 64.38 119 LYS A O 1
ATOM 959 N N . GLU A 1 120 ? 2.408 6.238 -27.305 1.00 56.47 120 GLU A N 1
ATOM 960 C CA . GLU A 1 120 ? 1.306 5.289 -27.126 1.00 56.47 120 GLU A CA 1
ATOM 961 C C . GLU A 1 120 ? 1.719 4.245 -26.076 1.00 56.47 120 GLU A C 1
ATOM 963 O O . GLU A 1 120 ? 2.845 3.738 -26.125 1.00 56.47 120 GLU A O 1
ATOM 968 N N . ASN A 1 121 ? 0.837 4.009 -25.098 1.00 50.69 121 ASN A N 1
ATOM 969 C CA . ASN A 1 121 ? 1.007 3.029 -24.016 1.00 50.69 121 ASN A CA 1
ATOM 970 C C . ASN A 1 121 ? 0.481 1.657 -24.435 1.00 50.69 121 ASN A C 1
ATOM 972 O O . ASN A 1 121 ? -0.605 1.626 -25.057 1.00 50.69 121 ASN A O 1
#